Protein AF-A0A2V5MQ78-F1 (afdb_monomer_lite)

Sequence (149 aa):
MLIALLAILCSVILAAAVAIVRHAEVLAHRLGEPVGTLLLTLAITGLEVCMVAFVMSTGAEKPTLARDTMFAVVMLVLNGFLGLALVLGGLRHQEQHYNLQSANAFLVMILPLTVLGLVLPNYTRSTPGPTLSTFQMVFLSLMSVGIYA

pLDDT: mean 86.35, std 8.45, range [56.12, 96.06]

Secondary structure (DSSP, 8-state):
-HHHHHHHHHHHHHHHHHHHHHHHHHHHHHH-TTHHHHHHHHHHHHHHHHHHHHHHHH-SS-TTHHHHHHHHHHHIIIIIIHHHHHHHHHHHHSS----HHHHHHHHHHHHHHHIIIIIGGGT--SSSSS---HHHHHHHHHHHHHTT-

Radius of gyration: 18.81 Å; chains: 1; bounding box: 48×35×47 Å

Structure (mmCIF, N/CA/C/O backbone):
data_AF-A0A2V5MQ78-F1
#
_entry.id   AF-A0A2V5MQ78-F1
#
loop_
_atom_site.group_PDB
_atom_site.id
_atom_site.type_symbol
_atom_site.label_atom_id
_atom_site.label_alt_id
_atom_site.label_comp_id
_atom_site.label_asym_id
_atom_site.label_entity_id
_atom_site.label_seq_id
_atom_site.pdbx_PDB_ins_code
_atom_site.Cartn_x
_atom_site.Cartn_y
_atom_site.Cartn_z
_atom_site.occupancy
_atom_site.B_iso_or_equiv
_atom_site.auth_seq_id
_atom_site.auth_comp_id
_atom_site.auth_asym_id
_atom_site.auth_atom_id
_atom_site.pdbx_PDB_model_num
ATOM 1 N N . MET A 1 1 ? 23.660 -15.251 13.279 1.00 82.81 1 MET A N 1
ATOM 2 C CA . MET A 1 1 ? 24.042 -13.844 13.013 1.00 82.81 1 MET A CA 1
ATOM 3 C C . MET A 1 1 ? 23.102 -13.163 12.018 1.00 82.81 1 MET A C 1
ATOM 5 O O . MET A 1 1 ? 22.519 -12.155 12.383 1.00 82.81 1 MET A O 1
ATOM 9 N N . LEU A 1 2 ? 22.875 -13.726 10.822 1.00 91.00 2 LEU A N 1
ATOM 10 C CA . LEU A 1 2 ? 21.995 -13.133 9.797 1.00 91.00 2 LEU A CA 1
ATOM 11 C C . LEU A 1 2 ? 20.551 -12.879 10.275 1.00 91.00 2 LEU A C 1
ATOM 13 O O . LEU A 1 2 ? 20.026 -11.795 10.069 1.00 91.00 2 LEU A O 1
ATOM 17 N N . ILE A 1 3 ? 19.935 -13.847 10.963 1.00 94.12 3 ILE A N 1
ATOM 18 C CA . ILE A 1 3 ? 18.559 -13.717 11.482 1.00 94.12 3 ILE A CA 1
ATOM 19 C C . ILE A 1 3 ? 18.462 -12.590 12.520 1.00 94.12 3 ILE A C 1
ATOM 21 O O . ILE A 1 3 ? 17.515 -11.815 12.502 1.00 94.12 3 ILE A O 1
ATOM 25 N N . ALA A 1 4 ? 19.466 -12.464 13.393 1.00 93.25 4 ALA A N 1
ATOM 26 C CA . ALA A 1 4 ? 19.516 -11.395 14.387 1.00 93.25 4 ALA A CA 1
ATOM 27 C C . ALA A 1 4 ? 19.671 -10.019 13.721 1.00 93.25 4 ALA A C 1
ATOM 29 O O . ALA A 1 4 ? 18.958 -9.087 14.075 1.00 93.25 4 ALA A O 1
ATOM 30 N N . LEU A 1 5 ? 20.540 -9.906 12.711 1.00 94.00 5 LEU A N 1
ATOM 31 C CA . LEU A 1 5 ? 20.693 -8.678 11.928 1.00 94.00 5 LEU A CA 1
ATOM 32 C C . LEU A 1 5 ? 19.392 -8.303 11.203 1.00 94.00 5 LEU A C 1
ATOM 34 O O . LEU A 1 5 ? 18.979 -7.149 11.253 1.00 94.00 5 LEU A O 1
ATOM 38 N N . LEU A 1 6 ? 18.721 -9.274 10.577 1.00 93.31 6 LEU A N 1
ATOM 39 C CA . LEU A 1 6 ? 17.439 -9.058 9.905 1.00 93.31 6 LEU A CA 1
ATOM 40 C C . LEU A 1 6 ? 16.358 -8.595 10.889 1.00 93.31 6 LEU A C 1
ATOM 42 O O . LEU A 1 6 ? 15.624 -7.657 10.591 1.00 93.31 6 LEU A O 1
ATOM 46 N N . ALA A 1 7 ? 16.280 -9.220 12.065 1.00 94.31 7 ALA A N 1
ATOM 47 C CA . ALA A 1 7 ? 15.332 -8.837 13.105 1.00 94.31 7 ALA A CA 1
ATOM 48 C C . ALA A 1 7 ? 15.577 -7.403 13.602 1.00 94.31 7 ALA A C 1
ATOM 50 O O . ALA A 1 7 ? 14.619 -6.654 13.779 1.00 94.31 7 ALA A O 1
ATOM 51 N N . ILE A 1 8 ? 16.844 -7.003 13.767 1.00 96.06 8 ILE A N 1
ATOM 52 C CA . ILE A 1 8 ? 17.222 -5.633 14.146 1.00 96.06 8 ILE A CA 1
ATOM 53 C C . ILE A 1 8 ? 16.859 -4.639 13.038 1.00 96.06 8 ILE A C 1
ATOM 55 O O . ILE A 1 8 ? 16.271 -3.599 13.312 1.00 96.06 8 ILE A O 1
ATOM 59 N N . LEU A 1 9 ? 17.170 -4.947 11.779 1.00 92.31 9 LEU A N 1
ATOM 60 C CA . LEU A 1 9 ? 16.816 -4.070 10.660 1.00 92.31 9 LEU A CA 1
ATOM 61 C C . LEU A 1 9 ? 15.299 -3.896 10.549 1.00 92.31 9 LEU A C 1
ATOM 63 O O . LEU A 1 9 ? 14.814 -2.774 10.430 1.00 92.31 9 LEU A O 1
ATOM 67 N N . CYS A 1 10 ? 14.546 -4.992 10.649 1.00 91.50 10 CYS A N 1
ATOM 68 C CA . CYS A 1 10 ? 13.089 -4.962 10.612 1.00 91.50 10 CYS A CA 1
ATOM 69 C C . CYS A 1 10 ? 12.514 -4.134 11.769 1.00 91.50 10 CYS A C 1
ATOM 71 O O . CYS A 1 10 ? 11.654 -3.284 11.544 1.00 91.50 10 CYS A O 1
ATOM 73 N N . SER A 1 11 ? 13.019 -4.313 12.993 1.00 94.06 11 SER A N 1
ATOM 74 C CA . SER A 1 11 ? 12.535 -3.551 14.147 1.00 94.06 11 SER A CA 1
ATOM 75 C C . SER A 1 11 ? 12.832 -2.055 14.026 1.00 94.06 11 SER A C 1
ATOM 77 O O . SER A 1 11 ? 11.966 -1.246 14.352 1.00 94.06 11 SER A O 1
ATOM 79 N N . VAL A 1 12 ? 14.000 -1.676 13.496 1.00 94.62 12 VAL A N 1
ATOM 80 C CA . VAL A 1 12 ? 14.350 -0.272 13.228 1.00 94.62 12 VAL A CA 1
ATOM 81 C C . VAL A 1 12 ? 13.428 0.332 12.167 1.00 94.62 12 VAL A C 1
ATOM 83 O O . VAL A 1 12 ? 12.916 1.432 12.371 1.00 94.62 12 VAL A O 1
ATOM 86 N N . ILE A 1 13 ? 13.168 -0.386 11.069 1.00 89.50 13 ILE A N 1
ATOM 87 C CA . ILE A 1 13 ? 12.257 0.072 10.007 1.00 89.50 13 ILE A CA 1
ATOM 88 C C . ILE A 1 13 ? 10.839 0.254 10.559 1.00 89.50 13 ILE A C 1
ATOM 90 O O . ILE A 1 13 ? 10.222 1.294 10.329 1.00 89.50 13 ILE A O 1
ATOM 94 N N . LEU A 1 14 ? 10.337 -0.712 11.334 1.00 91.12 14 LEU A N 1
ATOM 95 C CA . LEU A 1 14 ? 9.017 -0.625 11.960 1.00 91.12 14 LEU A CA 1
ATOM 96 C C . LEU A 1 14 ? 8.934 0.544 12.947 1.00 91.12 14 LEU A C 1
ATOM 98 O O . LEU A 1 14 ? 7.970 1.306 12.911 1.00 91.12 14 LEU A O 1
ATOM 102 N N . ALA A 1 15 ? 9.949 0.733 13.792 1.00 94.44 15 ALA A N 1
ATOM 103 C CA . ALA A 1 15 ? 9.990 1.848 14.734 1.00 94.44 15 ALA A CA 1
ATOM 104 C C . ALA A 1 15 ? 10.000 3.207 14.015 1.00 94.44 15 ALA A C 1
ATOM 106 O O . ALA A 1 15 ? 9.285 4.125 14.424 1.00 94.44 15 ALA A O 1
ATOM 107 N N . ALA A 1 16 ? 10.760 3.329 12.923 1.00 91.38 16 ALA A N 1
ATOM 108 C CA . ALA A 1 16 ? 10.788 4.532 12.098 1.00 91.38 16 ALA A CA 1
ATOM 109 C C . ALA A 1 16 ? 9.429 4.800 11.432 1.00 91.38 16 ALA A C 1
ATOM 111 O O . ALA A 1 16 ? 8.931 5.924 11.496 1.00 91.38 16 ALA A O 1
ATOM 112 N N . ALA A 1 17 ? 8.792 3.774 10.859 1.00 88.94 17 ALA A N 1
ATOM 113 C CA . ALA A 1 17 ? 7.470 3.897 10.248 1.00 88.94 17 ALA A CA 1
ATOM 114 C C . ALA A 1 17 ? 6.412 4.362 11.265 1.00 88.94 17 ALA A C 1
ATOM 116 O O . ALA A 1 17 ? 5.677 5.314 11.002 1.00 88.94 17 ALA A O 1
ATOM 117 N N . VAL A 1 18 ? 6.389 3.765 12.463 1.00 91.81 18 VAL A N 1
ATOM 118 C CA . VAL A 1 18 ? 5.480 4.169 13.552 1.00 91.81 18 VAL A CA 1
ATOM 119 C C . VAL A 1 18 ? 5.739 5.612 13.992 1.00 91.81 18 VAL A C 1
ATOM 121 O O . VAL A 1 18 ? 4.793 6.369 14.215 1.00 91.81 18 VAL A O 1
ATOM 124 N N . ALA A 1 19 ? 7.006 6.026 14.092 1.00 92.81 19 ALA A N 1
ATOM 125 C CA . ALA A 1 19 ? 7.350 7.401 14.443 1.00 92.81 19 ALA A CA 1
ATOM 126 C C . ALA A 1 19 ? 6.836 8.403 13.396 1.00 92.81 19 ALA A C 1
ATOM 128 O O . ALA A 1 19 ? 6.233 9.411 13.769 1.00 92.81 19 ALA A O 1
ATOM 129 N N . ILE A 1 20 ? 7.016 8.109 12.103 1.00 90.00 20 ILE A N 1
ATOM 130 C CA . ILE A 1 20 ? 6.529 8.948 10.997 1.00 90.00 20 ILE A CA 1
ATOM 131 C C . ILE A 1 20 ? 5.005 9.086 11.055 1.00 90.00 20 ILE A C 1
ATOM 133 O O . ILE A 1 20 ? 4.498 10.209 11.015 1.00 90.00 20 ILE A O 1
ATOM 137 N N . VAL A 1 21 ? 4.280 7.976 11.221 1.00 90.44 21 VAL A N 1
ATOM 138 C CA . VAL A 1 21 ? 2.810 7.991 11.316 1.00 90.44 21 VAL A CA 1
ATOM 139 C C . VAL A 1 21 ? 2.344 8.825 12.507 1.00 90.44 21 VAL A C 1
ATOM 141 O O . VAL A 1 21 ? 1.459 9.661 12.349 1.00 90.44 21 VAL A O 1
ATOM 144 N N . ARG A 1 22 ? 2.988 8.697 13.673 1.00 92.19 22 ARG A N 1
ATOM 145 C CA . ARG A 1 22 ? 2.642 9.497 14.857 1.00 92.19 22 ARG A CA 1
ATOM 146 C C . ARG A 1 22 ? 2.835 10.998 14.623 1.00 92.19 22 ARG A C 1
ATOM 148 O O . ARG A 1 22 ? 2.027 11.805 15.073 1.00 92.19 22 ARG A O 1
ATOM 155 N N . HIS A 1 23 ? 3.902 11.394 13.929 1.00 91.69 23 HIS A N 1
ATOM 156 C CA . HIS A 1 23 ? 4.115 12.801 13.576 1.00 91.69 23 HIS A CA 1
ATOM 157 C C . HIS A 1 23 ? 3.076 13.305 12.569 1.00 91.69 23 HIS A C 1
ATOM 159 O O . HIS A 1 23 ? 2.565 14.416 12.734 1.00 91.69 23 HIS A O 1
ATOM 165 N N . ALA A 1 24 ? 2.734 12.486 11.572 1.00 91.31 24 ALA A N 1
ATOM 166 C CA . ALA A 1 24 ? 1.690 12.801 10.603 1.00 91.31 24 ALA A CA 1
ATOM 167 C C . ALA A 1 24 ? 0.319 12.952 11.278 1.00 91.31 24 ALA A C 1
ATOM 169 O O . ALA A 1 24 ? -0.401 13.897 10.976 1.00 91.31 24 ALA A O 1
ATOM 170 N N . GLU A 1 25 ? -0.011 12.088 12.238 1.00 92.69 25 GLU A N 1
ATOM 171 C CA . GLU A 1 25 ? -1.265 12.132 12.996 1.00 92.69 25 GLU A CA 1
ATOM 172 C C . GLU A 1 25 ? -1.383 13.401 13.849 1.00 92.69 25 GLU A C 1
ATOM 174 O O . GLU A 1 25 ? -2.409 14.079 13.819 1.00 92.69 25 GLU A O 1
ATOM 179 N N . VAL A 1 26 ? -0.313 13.792 14.551 1.00 94.44 26 VAL A N 1
ATOM 180 C CA . VAL A 1 26 ? -0.300 15.049 15.321 1.00 94.44 26 VAL A CA 1
ATOM 181 C C . VAL A 1 26 ? -0.518 16.255 14.407 1.00 94.44 26 VAL A C 1
ATOM 183 O O . VAL A 1 26 ? -1.240 17.185 14.774 1.00 94.44 26 VAL A O 1
ATOM 186 N N . LEU A 1 27 ? 0.091 16.256 13.220 1.00 92.56 27 LEU A N 1
ATOM 187 C CA . LEU A 1 27 ? -0.093 17.335 12.254 1.00 92.56 27 LEU A CA 1
ATOM 188 C C . LEU A 1 27 ? -1.506 17.320 11.651 1.00 92.56 27 LEU A C 1
ATOM 190 O O . LEU A 1 27 ? -2.134 18.373 11.552 1.00 92.56 27 LEU A O 1
ATOM 194 N N . ALA A 1 28 ? -2.036 16.139 11.334 1.00 93.06 28 ALA A N 1
ATOM 195 C CA . ALA A 1 28 ? -3.397 15.953 10.843 1.00 93.06 28 ALA A CA 1
ATOM 196 C C . ALA A 1 28 ? -4.436 16.460 11.851 1.00 93.06 28 ALA A C 1
ATOM 198 O O . ALA A 1 28 ? -5.359 17.182 11.475 1.00 93.06 28 ALA A O 1
ATOM 199 N N . HIS A 1 29 ? -4.242 16.168 13.139 1.00 93.12 29 HIS A N 1
ATOM 200 C CA . HIS A 1 29 ? -5.132 16.635 14.198 1.00 93.12 29 HIS A CA 1
ATOM 201 C C . HIS A 1 29 ? -5.130 18.165 14.330 1.00 93.12 29 HIS A C 1
ATOM 203 O O . HIS A 1 29 ? -6.172 18.767 14.572 1.00 93.12 29 HIS A O 1
ATOM 209 N N . ARG A 1 30 ? -3.977 18.815 14.118 1.00 93.31 30 ARG A N 1
ATOM 210 C CA . ARG A 1 30 ? -3.881 20.286 14.135 1.00 93.31 30 ARG A CA 1
ATOM 211 C C . ARG A 1 30 ? -4.527 20.956 12.924 1.00 93.31 30 ARG A C 1
ATOM 213 O O . ARG A 1 30 ? -4.938 22.105 13.039 1.00 93.31 30 ARG A O 1
ATOM 220 N N . LEU A 1 31 ? -4.585 20.272 11.783 1.00 92.88 31 LEU A N 1
ATOM 221 C CA . LEU A 1 31 ? -5.189 20.793 10.553 1.00 92.88 31 LEU A CA 1
ATOM 222 C C . LEU A 1 31 ? -6.712 20.612 10.515 1.00 92.88 31 LEU A C 1
ATOM 224 O O . LEU A 1 31 ? -7.384 21.356 9.806 1.00 92.88 31 LEU A O 1
ATOM 228 N N . GLY A 1 32 ? -7.250 19.661 11.284 1.00 90.69 32 GLY A N 1
ATOM 229 C CA . GLY A 1 32 ? -8.680 19.356 11.307 1.00 90.69 32 GLY A CA 1
ATOM 230 C C . GLY A 1 32 ? -9.177 18.695 10.016 1.00 90.69 32 GLY A C 1
ATOM 231 O O . GLY A 1 32 ? -8.439 18.512 9.045 1.00 90.69 32 GLY A O 1
ATOM 232 N N . GLU A 1 33 ? -10.444 18.292 10.001 1.00 92.00 33 GLU A N 1
ATOM 233 C CA . GLU A 1 33 ? -11.053 17.658 8.828 1.00 92.00 33 GLU A CA 1
ATOM 234 C C . GLU A 1 33 ? -11.502 18.697 7.786 1.00 92.00 33 GLU A C 1
ATOM 236 O O . GLU A 1 33 ? -11.977 19.771 8.164 1.00 92.00 33 GLU A O 1
ATOM 241 N N . PRO A 1 34 ? -11.377 18.404 6.473 1.00 89.88 34 PRO A N 1
ATOM 242 C CA . PRO A 1 34 ? -10.930 17.143 5.851 1.00 89.88 34 PRO A CA 1
ATOM 243 C C . PRO A 1 34 ? -9.415 17.066 5.569 1.00 89.88 34 PRO A C 1
ATOM 245 O O . PRO A 1 34 ? -8.904 16.019 5.167 1.00 89.88 34 PRO A O 1
ATOM 248 N N . VAL A 1 35 ? -8.688 18.172 5.755 1.00 91.25 35 VAL A N 1
ATOM 249 C CA . VAL A 1 35 ? -7.277 18.311 5.352 1.00 91.25 35 VAL A CA 1
ATOM 250 C C . VAL A 1 35 ? -6.371 17.345 6.118 1.00 91.25 35 VAL A C 1
ATOM 252 O O . VAL A 1 35 ? -5.452 16.775 5.534 1.00 91.25 35 VAL A O 1
ATOM 255 N N . GLY A 1 36 ? -6.652 17.103 7.399 1.00 90.38 36 GLY A N 1
ATOM 256 C CA . GLY A 1 36 ? -5.907 16.156 8.222 1.00 90.38 36 GLY A CA 1
ATOM 257 C C . GLY A 1 36 ? -5.952 14.726 7.680 1.00 90.38 36 GLY A C 1
ATOM 258 O O . GLY A 1 36 ? -4.916 14.067 7.601 1.00 90.38 36 GLY A O 1
ATOM 259 N N . THR A 1 37 ? -7.116 14.264 7.222 1.00 92.06 37 THR A N 1
ATOM 260 C CA . THR A 1 37 ? -7.275 12.925 6.631 1.00 92.06 37 THR A CA 1
ATOM 261 C C . THR A 1 37 ? -6.507 12.796 5.313 1.00 92.06 37 THR A C 1
ATOM 263 O O . THR A 1 37 ? -5.834 11.791 5.074 1.00 92.06 37 THR A O 1
ATOM 266 N N . LEU A 1 38 ? -6.537 13.833 4.470 1.00 91.19 38 LEU A N 1
ATOM 267 C CA . LEU A 1 38 ? -5.747 13.874 3.233 1.00 91.19 38 LEU A CA 1
ATOM 268 C C . LEU A 1 38 ? -4.241 13.884 3.519 1.00 91.19 38 LEU A C 1
ATOM 270 O O . LEU A 1 38 ? -3.480 13.179 2.865 1.00 91.19 38 LEU A O 1
ATOM 274 N N . LEU A 1 39 ? -3.802 14.630 4.533 1.00 92.38 39 LEU A N 1
ATOM 275 C CA . LEU A 1 39 ? -2.403 14.632 4.943 1.00 92.38 39 LEU A CA 1
ATOM 276 C C . LEU A 1 39 ? -1.962 13.247 5.434 1.00 92.38 39 LEU A C 1
ATOM 278 O O . LEU A 1 39 ? -0.897 12.775 5.042 1.00 92.38 39 LEU A O 1
ATOM 282 N N . LEU A 1 40 ? -2.765 12.593 6.279 1.00 91.62 40 LEU A N 1
ATOM 283 C CA . LEU A 1 40 ? -2.431 11.279 6.829 1.00 91.62 40 LEU A CA 1
ATOM 284 C C . LEU A 1 40 ? -2.325 10.221 5.724 1.00 91.62 40 LEU A C 1
ATOM 286 O O . LEU A 1 40 ? -1.369 9.444 5.702 1.00 91.62 40 LEU A O 1
ATOM 290 N N . THR A 1 41 ? -3.275 10.223 4.787 1.00 91.25 41 THR A N 1
ATOM 291 C CA . THR A 1 41 ? -3.249 9.319 3.628 1.00 91.25 41 THR A CA 1
ATOM 292 C C . THR A 1 41 ? -2.020 9.572 2.758 1.00 91.25 41 THR A C 1
ATOM 294 O O . THR A 1 41 ? -1.274 8.629 2.503 1.00 91.25 41 THR A O 1
ATOM 297 N N . LEU A 1 42 ? -1.731 10.833 2.409 1.00 90.50 42 LEU A N 1
ATOM 298 C CA . LEU A 1 42 ? -0.540 11.205 1.638 1.00 90.50 42 LEU A CA 1
ATOM 299 C C . LEU A 1 42 ? 0.772 10.844 2.343 1.00 90.50 42 LEU A C 1
ATOM 301 O O . LEU A 1 42 ? 1.723 10.427 1.682 1.00 90.50 42 LEU A O 1
ATOM 305 N N . ALA A 1 43 ? 0.843 10.984 3.667 1.00 91.38 43 ALA A N 1
ATOM 306 C CA . ALA A 1 43 ? 2.034 10.642 4.439 1.00 91.38 43 ALA A CA 1
ATOM 307 C C . ALA A 1 43 ? 2.333 9.137 4.383 1.00 91.38 43 ALA A C 1
ATOM 309 O O . ALA A 1 43 ? 3.477 8.746 4.141 1.00 91.38 43 ALA A O 1
ATOM 310 N N . ILE A 1 44 ? 1.309 8.295 4.562 1.00 89.38 44 ILE A N 1
ATOM 311 C CA . ILE A 1 44 ? 1.458 6.834 4.514 1.00 89.38 44 ILE A CA 1
ATOM 312 C C . ILE A 1 44 ? 1.802 6.378 3.090 1.00 89.38 44 ILE A C 1
ATOM 314 O O . ILE A 1 44 ? 2.772 5.642 2.909 1.00 89.38 44 ILE A O 1
ATOM 318 N N . THR A 1 45 ? 1.085 6.862 2.071 1.00 90.44 45 THR A N 1
ATOM 319 C CA . THR A 1 45 ? 1.382 6.506 0.671 1.00 90.44 45 THR A CA 1
ATOM 320 C C . THR A 1 45 ? 2.739 7.044 0.220 1.00 90.44 45 THR A C 1
ATOM 322 O O . THR A 1 45 ? 3.452 6.390 -0.534 1.00 90.44 45 THR A O 1
ATOM 325 N N . GLY A 1 46 ? 3.136 8.227 0.697 1.00 90.44 46 GLY A N 1
ATOM 326 C CA . GLY A 1 46 ? 4.442 8.814 0.411 1.00 90.44 46 GLY A CA 1
ATOM 327 C C . GLY A 1 46 ? 5.585 7.998 1.012 1.00 90.44 46 GLY A C 1
ATOM 328 O O . GLY A 1 46 ? 6.580 7.758 0.331 1.00 90.44 46 GLY A O 1
ATOM 329 N N . LEU A 1 47 ? 5.430 7.515 2.252 1.00 89.75 47 LEU A N 1
ATOM 330 C CA . LEU A 1 47 ? 6.383 6.591 2.876 1.00 89.75 47 LEU A CA 1
ATOM 331 C C . LEU A 1 47 ? 6.561 5.329 2.027 1.00 89.75 47 LEU A C 1
ATOM 333 O O . LEU A 1 47 ? 7.692 4.911 1.776 1.00 89.75 47 LEU A O 1
ATOM 337 N N . GLU A 1 48 ? 5.459 4.751 1.560 1.00 88.31 48 GLU A N 1
ATOM 338 C CA . GLU A 1 48 ? 5.469 3.548 0.733 1.00 88.31 48 GLU A CA 1
ATOM 339 C C . GLU A 1 48 ? 6.180 3.777 -0.609 1.00 88.31 48 GLU A C 1
ATOM 341 O O . GLU A 1 48 ? 7.119 3.050 -0.943 1.00 88.31 48 GLU A O 1
ATOM 346 N N . VAL A 1 49 ? 5.809 4.833 -1.341 1.00 89.56 49 VAL A N 1
ATOM 347 C CA . VAL A 1 49 ? 6.420 5.180 -2.635 1.00 89.56 49 VAL A CA 1
ATOM 348 C C . VAL A 1 49 ? 7.914 5.464 -2.483 1.00 89.56 49 VAL A C 1
ATOM 350 O O . VAL A 1 49 ? 8.712 4.961 -3.274 1.00 89.56 49 VAL A O 1
ATOM 353 N N . CYS A 1 50 ? 8.319 6.211 -1.452 1.00 89.06 50 CYS A N 1
ATOM 354 C CA . CYS A 1 50 ? 9.728 6.479 -1.166 1.00 89.06 50 CYS A CA 1
ATOM 355 C C . CYS A 1 50 ? 10.503 5.198 -0.837 1.00 89.06 50 CYS A C 1
ATOM 357 O O . CYS A 1 50 ? 11.623 5.030 -1.319 1.00 89.06 50 CYS A O 1
ATOM 359 N N . MET A 1 51 ? 9.924 4.283 -0.051 1.00 85.19 51 MET A N 1
ATOM 360 C CA 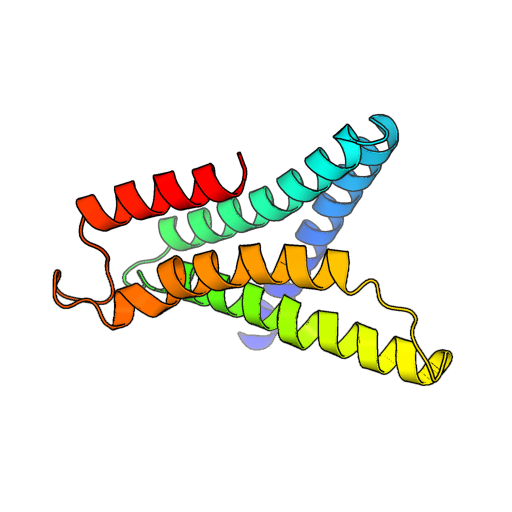. MET A 1 51 ? 10.563 3.006 0.282 1.00 85.19 51 MET A CA 1
ATOM 361 C C . MET A 1 51 ? 10.747 2.137 -0.966 1.00 85.19 51 MET A C 1
ATOM 363 O O . MET A 1 51 ? 11.840 1.615 -1.194 1.00 85.19 51 MET A O 1
ATOM 367 N N . VAL A 1 52 ? 9.710 2.014 -1.798 1.00 86.06 52 VAL A N 1
ATOM 368 C CA . VAL A 1 52 ? 9.778 1.266 -3.060 1.00 86.06 52 VAL A CA 1
ATOM 369 C C . VAL A 1 52 ? 10.809 1.894 -3.999 1.00 86.06 52 VAL A C 1
ATOM 371 O O . VAL A 1 52 ? 11.668 1.181 -4.518 1.00 86.06 52 VAL A O 1
ATOM 374 N N . ALA A 1 53 ? 10.794 3.219 -4.167 1.00 86.25 53 ALA A N 1
ATOM 375 C CA . ALA A 1 53 ? 11.757 3.937 -5.000 1.00 86.25 53 ALA A CA 1
ATOM 376 C C . ALA A 1 53 ? 13.199 3.758 -4.505 1.00 86.25 53 ALA A C 1
ATOM 378 O O . ALA A 1 53 ? 14.095 3.499 -5.307 1.00 86.25 53 ALA A O 1
ATOM 379 N N . PHE A 1 54 ? 13.425 3.831 -3.191 1.00 85.38 54 PHE A N 1
ATOM 380 C CA . PHE A 1 54 ? 14.736 3.593 -2.591 1.00 85.38 54 PHE A CA 1
ATOM 381 C C . PHE A 1 54 ? 15.236 2.169 -2.870 1.00 85.38 54 PHE A C 1
ATOM 383 O O . PHE A 1 54 ? 16.372 1.983 -3.317 1.00 85.38 54 PHE A O 1
ATOM 390 N N . VAL A 1 55 ? 14.381 1.161 -2.671 1.00 82.69 55 VAL A N 1
ATOM 391 C CA . VAL A 1 55 ? 14.720 -0.245 -2.945 1.00 82.69 55 VAL A CA 1
ATOM 392 C C . VAL A 1 55 ? 15.014 -0.463 -4.431 1.00 82.69 55 VAL A C 1
ATOM 394 O O . VAL A 1 55 ? 16.002 -1.118 -4.762 1.00 82.69 55 VAL A O 1
ATOM 397 N N . MET A 1 56 ? 14.217 0.124 -5.327 1.00 82.06 56 MET A N 1
ATOM 398 C CA . MET A 1 56 ? 14.456 0.046 -6.771 1.00 82.06 56 MET A CA 1
ATOM 399 C C . MET A 1 56 ? 15.729 0.781 -7.203 1.00 82.06 56 MET A C 1
ATOM 401 O O . MET A 1 56 ? 16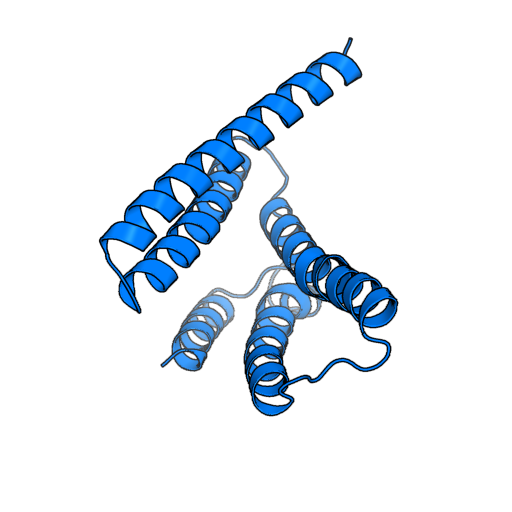.408 0.317 -8.112 1.00 82.06 56 MET A O 1
ATOM 405 N N . SER A 1 57 ? 16.082 1.887 -6.544 1.00 81.62 57 SER A N 1
ATOM 406 C CA . SER A 1 57 ? 17.323 2.622 -6.813 1.00 81.62 57 SER A CA 1
ATOM 407 C C . SER A 1 57 ? 18.572 1.895 -6.309 1.00 81.62 57 SER A C 1
ATOM 409 O O . SER A 1 57 ? 19.658 2.128 -6.833 1.00 81.62 57 SER A O 1
ATOM 411 N N . THR A 1 58 ? 18.440 1.057 -5.278 1.00 74.94 58 THR A N 1
ATOM 412 C CA . THR A 1 58 ? 19.573 0.360 -4.642 1.00 74.94 58 THR A CA 1
ATOM 413 C C . THR A 1 58 ? 19.795 -1.047 -5.222 1.00 74.94 58 THR A C 1
ATOM 415 O O . THR A 1 58 ? 20.857 -1.636 -5.031 1.00 74.94 58 THR A O 1
ATOM 418 N N . GLY A 1 59 ? 18.806 -1.615 -5.921 1.00 60.97 59 GLY A N 1
ATOM 419 C CA . GLY A 1 59 ? 18.826 -3.004 -6.383 1.00 60.97 59 GLY A CA 1
ATOM 420 C C . GLY A 1 59 ? 19.269 -3.196 -7.836 1.00 60.97 59 GLY A C 1
ATOM 421 O O . GLY A 1 59 ? 18.681 -2.638 -8.756 1.00 60.97 59 GLY A O 1
ATOM 422 N N . ALA A 1 60 ? 20.235 -4.093 -8.051 1.00 60.12 60 ALA A N 1
ATOM 423 C CA . ALA A 1 60 ? 20.466 -4.727 -9.347 1.00 60.12 60 ALA A CA 1
ATOM 424 C C . ALA A 1 60 ? 19.438 -5.862 -9.594 1.00 60.12 60 ALA A C 1
ATOM 426 O O . ALA A 1 60 ? 19.145 -6.654 -8.699 1.00 60.12 60 ALA A O 1
ATOM 427 N N . GLU A 1 61 ? 18.906 -5.934 -10.821 1.00 56.12 61 GLU A N 1
ATOM 428 C CA . GLU A 1 61 ? 18.200 -7.083 -11.435 1.00 56.12 61 GLU A CA 1
ATOM 429 C C . GLU A 1 61 ? 16.855 -7.585 -10.854 1.00 56.12 61 GLU A C 1
ATOM 431 O O . GLU A 1 61 ? 16.490 -8.742 -11.064 1.00 56.12 61 GLU A O 1
ATOM 436 N N . LYS A 1 62 ? 16.038 -6.759 -10.183 1.00 63.78 62 LYS A N 1
ATOM 437 C CA . LYS A 1 62 ? 14.665 -7.178 -9.799 1.00 63.78 62 LYS A CA 1
ATOM 438 C C . LYS A 1 62 ? 13.589 -6.143 -10.144 1.00 63.78 62 LYS A C 1
ATOM 440 O O . LYS A 1 62 ? 13.006 -5.541 -9.244 1.00 63.78 62 LYS A O 1
ATOM 445 N N . PRO A 1 63 ? 13.259 -5.956 -11.435 1.00 67.75 63 PRO A N 1
ATOM 446 C CA . PRO A 1 63 ? 12.249 -4.985 -11.869 1.00 67.75 63 PRO A CA 1
ATOM 447 C C . PRO A 1 63 ? 10.824 -5.298 -11.373 1.00 67.75 63 PRO A C 1
ATOM 449 O O . PRO A 1 63 ? 9.954 -4.437 -11.448 1.00 67.75 63 PRO A O 1
ATOM 452 N N . THR A 1 64 ? 10.563 -6.501 -10.844 1.00 77.50 64 THR A N 1
ATOM 453 C CA . THR A 1 64 ? 9.240 -6.891 -10.326 1.00 77.50 64 THR A CA 1
ATOM 454 C C . THR A 1 64 ? 8.989 -6.465 -8.884 1.00 77.50 64 THR A C 1
ATOM 456 O O . THR A 1 64 ? 7.846 -6.525 -8.443 1.00 77.50 64 THR A O 1
ATOM 459 N N . LEU A 1 65 ? 10.011 -6.001 -8.155 1.00 81.31 65 LEU A N 1
ATOM 460 C CA . LEU A 1 65 ? 9.915 -5.741 -6.714 1.00 81.31 65 LEU A CA 1
ATOM 461 C C . LEU A 1 65 ? 8.795 -4.748 -6.369 1.00 81.31 65 LEU A C 1
ATOM 463 O O . LEU A 1 65 ? 8.012 -5.015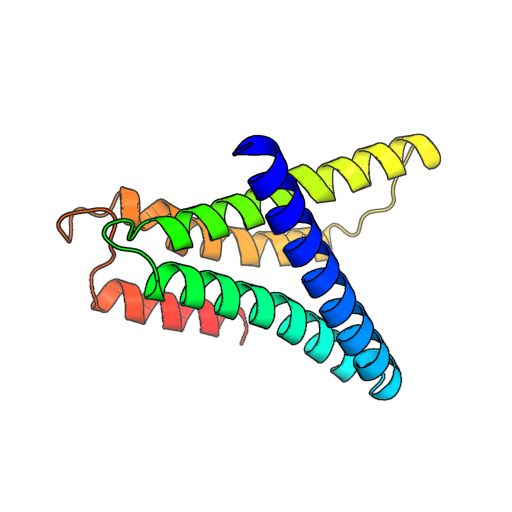 -5.467 1.00 81.31 65 LEU A O 1
ATOM 467 N N . ALA A 1 66 ? 8.657 -3.664 -7.138 1.00 80.62 66 ALA A N 1
ATOM 468 C CA . ALA A 1 66 ? 7.573 -2.696 -6.952 1.00 80.62 66 ALA A CA 1
ATOM 469 C C . ALA A 1 66 ? 6.180 -3.281 -7.221 1.00 80.62 66 ALA A C 1
ATOM 471 O O . ALA A 1 66 ? 5.205 -2.926 -6.567 1.00 80.62 66 ALA A O 1
ATOM 472 N N . ARG A 1 67 ? 6.062 -4.199 -8.181 1.00 83.69 67 ARG A N 1
ATOM 473 C CA . ARG A 1 67 ? 4.791 -4.879 -8.448 1.00 83.69 67 ARG A CA 1
ATOM 474 C C . ARG A 1 67 ? 4.440 -5.821 -7.298 1.00 83.69 67 ARG A C 1
ATOM 476 O O . ARG A 1 67 ? 3.292 -5.867 -6.867 1.00 83.69 67 ARG A O 1
ATOM 483 N N . ASP A 1 68 ? 5.431 -6.551 -6.800 1.00 86.88 68 ASP A N 1
ATOM 484 C CA . ASP A 1 68 ? 5.252 -7.526 -5.729 1.00 86.88 68 ASP A CA 1
ATOM 485 C C . ASP A 1 68 ? 4.888 -6.826 -4.403 1.00 86.88 68 ASP A C 1
ATOM 487 O O . ASP A 1 68 ? 4.027 -7.320 -3.672 1.00 86.88 68 ASP A O 1
ATOM 491 N N . THR A 1 69 ? 5.439 -5.634 -4.128 1.00 88.44 69 THR A N 1
ATOM 492 C CA . THR A 1 69 ? 5.035 -4.811 -2.972 1.00 88.44 69 THR A CA 1
ATOM 493 C C . THR A 1 69 ? 3.587 -4.336 -3.086 1.00 88.44 69 THR A C 1
ATOM 495 O O . THR A 1 69 ? 2.837 -4.468 -2.123 1.00 88.44 69 THR A O 1
ATOM 498 N N . MET A 1 70 ? 3.150 -3.876 -4.264 1.00 89.25 70 MET A N 1
ATOM 499 C CA . MET A 1 70 ? 1.756 -3.450 -4.469 1.00 89.25 70 MET A CA 1
ATOM 500 C C . MET A 1 70 ? 0.767 -4.618 -4.350 1.00 89.25 70 MET A C 1
ATOM 502 O O . MET A 1 70 ? -0.291 -4.471 -3.737 1.00 89.25 70 MET A O 1
ATOM 506 N N . PHE A 1 71 ? 1.113 -5.803 -4.868 1.00 89.44 71 PHE A N 1
ATOM 507 C CA . PHE A 1 71 ? 0.311 -7.011 -4.645 1.00 89.44 71 PHE A CA 1
ATOM 508 C C . PHE A 1 71 ? 0.215 -7.364 -3.158 1.00 89.44 71 PHE A C 1
ATOM 510 O O . PHE A 1 71 ? -0.871 -7.703 -2.683 1.00 89.44 71 PHE A O 1
ATOM 517 N N . ALA A 1 72 ? 1.324 -7.266 -2.420 1.00 91.19 72 ALA A N 1
ATOM 518 C CA . ALA A 1 72 ? 1.334 -7.515 -0.984 1.00 91.19 72 ALA A CA 1
ATOM 519 C C . ALA A 1 72 ? 0.423 -6.533 -0.232 1.00 91.19 72 ALA A C 1
ATOM 521 O O . ALA A 1 72 ? -0.333 -6.966 0.633 1.00 91.19 72 ALA A O 1
ATOM 522 N N . VAL A 1 73 ? 0.428 -5.248 -0.596 1.00 90.50 73 VAL A N 1
ATOM 523 C CA . VAL A 1 73 ? -0.432 -4.222 0.019 1.00 90.50 73 VAL A CA 1
ATOM 524 C C . VAL A 1 73 ? -1.908 -4.514 -0.222 1.00 90.50 73 VAL A C 1
ATOM 526 O O . VAL A 1 73 ? -2.690 -4.529 0.728 1.00 90.50 73 VAL A O 1
ATOM 529 N N . VAL A 1 74 ? -2.295 -4.839 -1.458 1.00 91.56 74 VAL A N 1
ATOM 530 C CA . VAL A 1 74 ? -3.685 -5.204 -1.773 1.00 91.56 74 VAL A CA 1
ATOM 531 C C . VAL A 1 74 ? -4.117 -6.451 -0.999 1.00 91.56 74 VAL A C 1
ATOM 533 O O . VAL A 1 74 ? -5.196 -6.465 -0.406 1.00 91.56 74 VAL A O 1
ATOM 536 N N . MET A 1 75 ? -3.268 -7.482 -0.947 1.00 92.94 75 MET A N 1
ATOM 537 C CA . MET A 1 75 ? -3.546 -8.698 -0.179 1.00 92.94 75 MET A CA 1
ATOM 538 C C . MET A 1 75 ? -3.691 -8.407 1.317 1.00 92.94 75 MET A C 1
ATOM 540 O O . MET A 1 75 ? -4.611 -8.922 1.956 1.00 92.94 75 MET A O 1
ATOM 544 N N . LEU A 1 76 ? -2.816 -7.566 1.867 1.00 92.81 76 LEU A N 1
ATOM 545 C CA . LEU A 1 76 ? -2.812 -7.195 3.276 1.00 92.81 76 LEU A CA 1
ATOM 546 C C . LEU A 1 76 ? -4.065 -6.398 3.642 1.00 92.81 76 LEU A C 1
ATOM 548 O O . LEU A 1 76 ? -4.687 -6.700 4.655 1.00 92.81 76 LEU A O 1
ATOM 552 N N . VAL A 1 77 ? -4.493 -5.446 2.814 1.00 91.25 77 VAL A N 1
ATOM 553 C CA . VAL A 1 77 ? -5.699 -4.648 3.083 1.00 91.25 77 VAL A CA 1
ATOM 554 C C . VAL A 1 77 ? -6.970 -5.486 2.913 1.00 91.25 77 VAL A C 1
ATOM 556 O O . VAL A 1 77 ? -7.786 -5.543 3.835 1.00 91.25 77 VAL A O 1
ATOM 559 N N . LEU A 1 78 ? -7.133 -6.164 1.769 1.00 91.75 78 LEU A N 1
ATOM 560 C CA . LEU A 1 78 ? -8.375 -6.872 1.432 1.00 91.75 78 LEU A CA 1
ATOM 561 C C . LEU A 1 78 ? -8.565 -8.191 2.187 1.00 91.75 78 LEU A C 1
ATOM 563 O O . LEU A 1 78 ? -9.701 -8.575 2.438 1.00 91.75 78 LEU A O 1
ATOM 567 N N . ASN A 1 79 ? -7.489 -8.894 2.544 1.00 92.69 79 ASN A N 1
ATOM 568 C CA . ASN A 1 79 ? -7.590 -10.174 3.256 1.00 92.69 79 ASN A CA 1
ATOM 569 C C . ASN A 1 79 ? -7.132 -10.043 4.707 1.00 92.69 79 ASN A C 1
ATOM 571 O O . ASN A 1 79 ? -7.805 -10.533 5.608 1.00 92.69 79 ASN A O 1
ATOM 575 N N . GLY A 1 80 ? -6.004 -9.369 4.941 1.00 93.31 80 GLY A N 1
ATOM 576 C CA . GLY A 1 80 ? -5.428 -9.216 6.275 1.00 93.31 80 GLY A CA 1
ATOM 577 C C . GLY A 1 80 ? -6.282 -8.328 7.175 1.00 93.31 80 GLY A C 1
ATOM 578 O O . GLY A 1 80 ? -6.937 -8.822 8.089 1.00 93.31 80 GLY A O 1
ATOM 579 N N . PHE A 1 81 ? -6.284 -7.018 6.925 1.00 92.75 81 PHE A N 1
ATOM 580 C CA . PHE A 1 81 ? -6.977 -6.040 7.764 1.00 92.75 81 PHE A CA 1
ATOM 581 C C . PHE A 1 81 ? -8.493 -6.178 7.705 1.00 92.75 81 PHE A C 1
ATOM 583 O O . PHE A 1 81 ? -9.127 -6.182 8.760 1.00 92.75 81 PHE A O 1
ATOM 590 N N . LEU A 1 82 ? -9.076 -6.349 6.514 1.00 92.25 82 LEU A N 1
ATOM 591 C CA . LEU A 1 82 ? -10.516 -6.585 6.395 1.00 92.25 82 LEU A CA 1
ATOM 592 C C . LEU A 1 82 ? -10.934 -7.873 7.123 1.00 92.25 82 LEU A C 1
ATOM 594 O O . LEU A 1 82 ? -11.884 -7.851 7.902 1.00 92.25 82 LEU A O 1
ATOM 598 N N . GLY A 1 83 ? -10.198 -8.973 6.935 1.00 92.25 83 GLY A N 1
ATOM 599 C CA . GLY A 1 83 ? -10.475 -10.239 7.616 1.00 92.25 83 GLY A CA 1
ATOM 600 C C . GLY A 1 83 ? -10.352 -10.127 9.136 1.00 92.25 83 GLY A C 1
ATOM 601 O O . GLY A 1 83 ? -11.248 -10.558 9.860 1.00 92.25 83 GLY A O 1
ATOM 602 N N . LEU A 1 84 ? -9.292 -9.479 9.633 1.00 94.44 84 LEU A N 1
ATOM 603 C CA . LEU A 1 84 ? -9.116 -9.196 11.062 1.00 94.44 84 LEU A CA 1
ATOM 604 C C . LEU A 1 84 ? -10.262 -8.356 11.629 1.00 94.44 84 LEU A C 1
ATOM 606 O O . LEU A 1 84 ? -10.765 -8.670 12.706 1.00 94.44 84 LEU A O 1
ATOM 610 N N . ALA A 1 85 ? -10.695 -7.319 10.913 1.00 90.75 85 ALA A N 1
ATOM 611 C CA . ALA A 1 85 ? -11.796 -6.463 11.342 1.00 90.75 85 ALA A CA 1
ATOM 612 C C . ALA A 1 85 ? -13.124 -7.232 11.439 1.00 90.75 85 ALA A C 1
ATOM 614 O O . ALA A 1 85 ? -13.886 -7.018 12.386 1.00 90.75 85 ALA A O 1
ATOM 615 N N . LEU A 1 86 ? -13.381 -8.151 10.502 1.00 90.94 86 LEU A N 1
ATOM 616 C CA . LEU A 1 86 ? -14.565 -9.012 10.523 1.00 90.94 86 LEU A CA 1
ATOM 617 C C . LEU A 1 86 ? -14.509 -10.038 11.660 1.00 90.94 86 LEU A C 1
ATOM 619 O O . LEU A 1 86 ? -15.478 -10.192 12.397 1.00 90.94 86 LEU A O 1
ATOM 623 N N . VAL A 1 87 ? -13.367 -10.702 11.862 1.00 92.75 87 VAL A N 1
ATOM 624 C CA . VAL A 1 87 ? -13.206 -11.688 12.943 1.00 92.75 87 VAL A CA 1
ATOM 625 C C . VAL A 1 87 ? -13.324 -11.017 14.309 1.00 92.75 87 VAL A C 1
ATOM 627 O O . VAL A 1 87 ? -14.136 -11.432 15.133 1.00 92.75 87 VAL A O 1
ATOM 630 N N . LEU A 1 88 ? -12.552 -9.958 14.561 1.00 93.38 88 LEU A N 1
ATOM 631 C CA . LEU A 1 88 ? -12.561 -9.268 15.854 1.00 93.38 88 LEU A CA 1
ATOM 632 C C . LEU A 1 88 ? -13.909 -8.595 16.130 1.00 93.38 88 LEU A C 1
ATOM 634 O O . LEU A 1 88 ? -14.404 -8.628 17.259 1.00 93.38 88 LEU A O 1
ATOM 638 N N . GLY A 1 89 ? -14.514 -7.990 15.109 1.00 89.56 89 GLY A N 1
ATOM 639 C CA . GLY A 1 89 ? -15.801 -7.330 15.250 1.00 89.56 89 GLY A CA 1
ATOM 640 C C . GLY A 1 89 ? -16.963 -8.310 15.407 1.00 89.56 89 GLY A C 1
ATOM 641 O O . GLY A 1 89 ? -17.808 -8.074 16.270 1.00 89.56 89 GLY A O 1
ATOM 642 N N . GLY A 1 90 ? -16.967 -9.422 14.668 1.00 91.06 90 GLY A N 1
ATOM 643 C CA . GLY A 1 90 ? -17.951 -10.500 14.791 1.00 91.06 90 GLY A CA 1
ATOM 644 C C . GLY A 1 90 ? -17.867 -11.235 16.130 1.00 91.06 90 GLY A C 1
ATOM 645 O O . GLY A 1 90 ? -18.896 -11.475 16.757 1.00 91.06 90 GLY A O 1
ATOM 646 N N . LEU A 1 91 ? -16.657 -11.492 16.647 1.00 91.75 91 LEU A N 1
ATOM 647 C CA . LEU A 1 91 ? -16.477 -12.077 17.984 1.00 91.75 91 LEU A CA 1
ATOM 648 C C . LEU A 1 91 ? -17.098 -11.211 19.090 1.00 91.75 91 LEU A C 1
ATOM 650 O O . LEU A 1 91 ? -17.644 -11.744 20.054 1.00 91.75 91 LEU A O 1
ATOM 654 N N . ARG A 1 92 ? -17.017 -9.880 18.961 1.00 89.69 92 ARG A N 1
ATOM 655 C CA . ARG A 1 92 ? -17.498 -8.944 19.986 1.00 89.69 92 ARG A CA 1
ATOM 656 C C . ARG A 1 92 ? -18.965 -8.541 19.825 1.00 89.69 92 ARG A C 1
ATOM 658 O O . ARG A 1 92 ? -19.630 -8.350 20.838 1.00 89.69 92 ARG A O 1
ATOM 665 N N . HIS A 1 93 ? -19.452 -8.380 18.597 1.00 86.62 93 HIS A N 1
ATOM 666 C CA . HIS A 1 93 ? -20.775 -7.801 18.326 1.00 86.62 93 HIS A CA 1
ATOM 667 C C . HIS A 1 93 ? -21.775 -8.795 17.720 1.00 86.62 93 HIS A C 1
ATOM 669 O O . HIS A 1 93 ? -22.950 -8.454 17.655 1.00 86.62 93 HIS A O 1
ATOM 675 N N . GLN A 1 94 ? -21.345 -10.013 17.346 1.00 80.12 94 GLN A N 1
ATOM 676 C CA . GLN A 1 94 ? -22.109 -11.058 16.632 1.00 80.12 94 GLN A CA 1
ATOM 677 C C . GLN A 1 94 ? -22.593 -10.614 15.240 1.00 80.12 94 GLN A C 1
ATOM 679 O O . GLN A 1 94 ? -22.221 -11.225 14.241 1.00 80.12 94 GLN A O 1
ATOM 684 N N . GLU A 1 95 ? -23.328 -9.504 15.161 1.00 81.81 95 GLU A N 1
ATOM 685 C CA . GLU A 1 95 ? -23.714 -8.823 13.929 1.00 81.81 95 GLU A CA 1
ATOM 686 C C . GLU A 1 95 ? -23.000 -7.468 13.817 1.00 81.81 95 GLU A C 1
ATOM 688 O O . GLU A 1 95 ? -23.001 -6.650 14.738 1.00 81.81 95 GLU A O 1
ATOM 693 N N . GLN A 1 96 ? -22.362 -7.220 12.672 1.00 81.81 96 GLN A N 1
ATOM 694 C CA . GLN A 1 96 ? -21.720 -5.942 12.371 1.00 81.81 96 GLN A CA 1
ATOM 695 C C . GLN A 1 96 ? -22.590 -5.147 11.403 1.00 81.81 96 GLN A C 1
ATOM 697 O O . GLN A 1 96 ? -22.945 -5.638 10.335 1.00 81.81 96 GLN A O 1
ATOM 702 N N . HIS A 1 97 ? -22.883 -3.893 11.739 1.00 81.06 97 HIS A N 1
ATOM 703 C CA . HIS A 1 97 ? -23.508 -2.973 10.797 1.00 81.06 97 HIS A CA 1
ATOM 704 C C . HIS A 1 97 ? -22.446 -2.497 9.802 1.00 81.06 97 HIS A C 1
ATOM 706 O O . HIS A 1 97 ? -21.485 -1.830 10.186 1.00 81.06 97 HIS A O 1
ATOM 712 N N . TYR A 1 98 ? -22.610 -2.839 8.526 1.00 81.00 98 TYR A N 1
ATOM 713 C CA . TYR A 1 98 ? -21.718 -2.409 7.451 1.00 81.00 98 TYR A CA 1
ATOM 714 C C . TYR A 1 98 ? -22.459 -1.517 6.456 1.00 81.00 98 TYR A C 1
ATOM 716 O O . TYR A 1 98 ? -23.614 -1.756 6.106 1.00 81.00 98 TYR A O 1
ATOM 724 N N . ASN A 1 99 ? -21.775 -0.482 5.970 1.00 86.81 99 ASN A N 1
ATOM 725 C CA . ASN A 1 99 ? -22.301 0.358 4.904 1.00 86.81 99 ASN A CA 1
ATOM 726 C C . ASN A 1 99 ? -21.931 -0.249 3.542 1.00 86.81 99 ASN A C 1
ATOM 728 O O . ASN A 1 99 ? -20.821 -0.052 3.040 1.00 86.81 99 ASN A O 1
ATOM 732 N N . LEU A 1 100 ? -22.879 -0.975 2.941 1.00 87.81 100 LEU A N 1
ATOM 733 C CA . LEU A 1 100 ? -22.721 -1.566 1.607 1.00 87.81 100 LEU A CA 1
ATOM 734 C C . LEU A 1 100 ? -22.404 -0.530 0.532 1.00 87.81 100 LEU A C 1
ATOM 736 O O . LEU A 1 100 ? -21.670 -0.836 -0.404 1.00 87.81 100 LEU A O 1
ATOM 740 N N . GLN A 1 101 ? -22.926 0.690 0.664 1.00 91.44 101 GLN A N 1
ATOM 741 C CA . GLN A 1 101 ? -22.682 1.747 -0.308 1.00 91.44 101 GLN A CA 1
ATOM 742 C C . GLN A 1 101 ? -21.208 2.157 -0.306 1.00 91.44 101 GLN A C 1
ATOM 744 O O . GLN A 1 101 ? -20.588 2.210 -1.366 1.00 91.44 101 GLN A O 1
ATOM 749 N N . SER A 1 102 ? -20.627 2.377 0.877 1.00 86.00 102 SER A N 1
ATOM 750 C CA . SER A 1 102 ? -19.203 2.702 1.009 1.00 86.00 102 SER A CA 1
ATOM 751 C C . SER A 1 102 ? -18.320 1.540 0.558 1.00 86.00 102 SER A C 1
ATOM 753 O O . SER A 1 102 ? -17.376 1.752 -0.198 1.00 86.00 102 SER A O 1
ATOM 755 N N . ALA A 1 103 ? -18.645 0.309 0.963 1.00 89.06 103 ALA A N 1
ATOM 756 C CA . ALA A 1 103 ? -17.887 -0.874 0.560 1.00 89.06 103 ALA A CA 1
ATOM 757 C C . ALA A 1 103 ? -17.876 -1.055 -0.966 1.00 89.06 103 ALA A C 1
ATOM 759 O O . ALA A 1 103 ? -16.819 -1.276 -1.555 1.00 89.06 103 ALA A O 1
ATOM 760 N N . ASN A 1 104 ? -19.032 -0.901 -1.616 1.00 90.50 104 ASN A N 1
ATOM 761 C CA . ASN A 1 104 ? -19.139 -1.003 -3.067 1.00 90.50 104 ASN A CA 1
ATOM 762 C C . ASN A 1 104 ? -18.354 0.119 -3.766 1.00 90.50 104 ASN A C 1
ATOM 764 O O . ASN A 1 104 ? -17.584 -0.161 -4.679 1.00 90.50 104 ASN A O 1
ATOM 768 N N . ALA A 1 105 ? -18.451 1.363 -3.283 1.00 90.06 105 ALA A N 1
ATOM 769 C CA . ALA A 1 105 ? -17.676 2.480 -3.828 1.00 90.06 105 ALA A CA 1
ATOM 770 C C . ALA A 1 105 ? -16.156 2.218 -3.785 1.00 90.06 105 ALA A C 1
ATOM 772 O O . ALA A 1 105 ? -15.466 2.433 -4.782 1.00 90.06 105 ALA A O 1
ATOM 773 N N . PHE A 1 106 ? -15.637 1.676 -2.677 1.00 87.88 106 PHE A N 1
ATOM 774 C CA . PHE A 1 106 ? -14.220 1.306 -2.580 1.00 87.88 106 PHE A CA 1
ATOM 775 C C . PHE A 1 106 ? -13.840 0.152 -3.516 1.00 87.88 106 PHE A C 1
ATOM 777 O O . PHE A 1 106 ? -12.798 0.213 -4.171 1.00 87.88 106 PHE A O 1
ATOM 784 N N . LEU A 1 107 ? -14.671 -0.890 -3.615 1.00 89.94 107 LEU A N 1
ATOM 785 C CA . LEU A 1 107 ? -14.397 -2.041 -4.483 1.00 89.94 107 LEU A CA 1
ATOM 786 C C . LEU A 1 107 ? -14.415 -1.666 -5.968 1.00 89.94 107 LEU A C 1
ATOM 788 O O . LEU A 1 107 ? -13.539 -2.111 -6.710 1.00 89.94 107 LEU A O 1
ATOM 792 N N . VAL A 1 108 ? -15.358 -0.820 -6.389 1.00 90.94 108 VAL A N 1
ATOM 79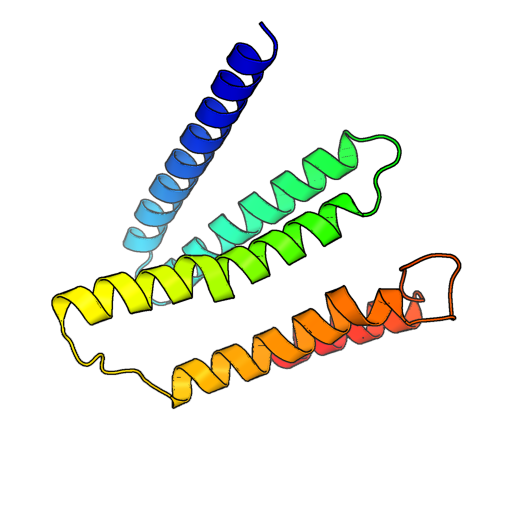3 C CA . VAL A 1 108 ? -15.457 -0.317 -7.770 1.00 90.94 108 VAL A CA 1
ATOM 794 C C . VAL A 1 108 ? -14.223 0.492 -8.167 1.00 90.94 108 VAL A C 1
ATOM 796 O O . VAL A 1 108 ? -13.858 0.486 -9.337 1.00 90.94 108 VAL A O 1
ATOM 799 N N . MET A 1 109 ? -13.540 1.130 -7.215 1.00 89.62 109 MET A N 1
ATOM 800 C CA . MET A 1 109 ? -12.291 1.849 -7.469 1.00 89.62 109 MET A CA 1
ATOM 801 C C . MET A 1 109 ? -11.072 0.911 -7.481 1.00 89.62 109 MET A C 1
ATOM 803 O O . MET A 1 109 ? -10.264 0.943 -8.408 1.00 89.62 109 MET A O 1
ATOM 807 N N . ILE A 1 110 ? -10.936 0.040 -6.474 1.00 90.25 110 ILE A N 1
ATOM 808 C CA . ILE A 1 110 ? -9.750 -0.817 -6.309 1.00 90.25 110 ILE A CA 1
ATOM 809 C C . ILE A 1 110 ? -9.684 -1.908 -7.383 1.00 90.25 110 ILE A C 1
ATOM 811 O O . ILE A 1 110 ? -8.608 -2.152 -7.933 1.00 90.25 110 ILE A O 1
ATOM 815 N N . LEU A 1 111 ? -10.801 -2.566 -7.711 1.00 90.62 111 LEU A N 1
ATOM 816 C CA . LEU A 1 111 ? -10.824 -3.673 -8.675 1.00 90.62 111 LEU A CA 1
ATOM 817 C C . LEU A 1 111 ? -10.235 -3.304 -10.048 1.00 90.62 111 LEU A C 1
ATOM 819 O O . LEU A 1 111 ? -9.285 -3.973 -10.462 1.00 90.62 111 LEU A O 1
ATOM 823 N N . PRO A 1 112 ? -10.716 -2.267 -10.762 1.00 90.06 112 PRO A N 1
ATOM 824 C CA . PRO A 1 112 ? -10.176 -1.925 -12.074 1.00 90.06 112 PRO A CA 1
ATOM 825 C C . PRO A 1 112 ? -8.715 -1.479 -11.995 1.00 90.06 112 PRO A C 1
ATOM 827 O O . PRO A 1 112 ? -7.920 -1.915 -12.825 1.00 90.06 112 PRO A O 1
ATOM 830 N N . LEU A 1 113 ? -8.328 -0.693 -10.983 1.00 89.81 113 LEU A N 1
ATOM 831 C CA . LEU A 1 113 ? -6.938 -0.255 -10.805 1.00 89.81 113 LEU A CA 1
ATOM 832 C C . LEU A 1 113 ? -5.992 -1.444 -10.602 1.00 89.81 113 LEU A C 1
ATOM 834 O O . LEU A 1 113 ? -4.934 -1.522 -11.226 1.00 89.81 113 LEU A O 1
ATOM 838 N N . THR A 1 114 ? -6.394 -2.411 -9.779 1.00 90.25 114 THR A N 1
ATOM 839 C CA . THR A 1 114 ? -5.569 -3.588 -9.479 1.00 90.25 114 THR A CA 1
ATOM 840 C C . THR A 1 114 ? -5.508 -4.547 -10.667 1.00 90.25 114 THR A C 1
ATOM 842 O O . THR A 1 114 ? -4.438 -5.046 -11.017 1.00 90.25 114 THR A O 1
ATOM 845 N N . VAL A 1 115 ? -6.642 -4.801 -11.326 1.00 88.94 115 VAL A N 1
ATOM 846 C CA . VAL A 1 115 ? -6.712 -5.722 -12.469 1.00 88.94 115 VAL A CA 1
ATOM 847 C C . VAL A 1 115 ? -5.963 -5.149 -13.670 1.00 88.94 115 VAL A C 1
ATOM 849 O O . VAL A 1 115 ? -5.117 -5.835 -14.245 1.00 88.94 115 VAL A O 1
ATOM 852 N N . LEU A 1 116 ? -6.220 -3.893 -14.036 1.00 88.00 116 LEU A N 1
ATOM 853 C CA . LEU A 1 116 ? -5.577 -3.268 -15.191 1.00 88.00 116 LEU A CA 1
ATOM 854 C C . LEU A 1 116 ? -4.108 -2.921 -14.913 1.00 88.00 116 LEU A C 1
ATOM 856 O O . LEU A 1 116 ? -3.279 -3.049 -15.811 1.00 88.00 116 LEU A O 1
ATOM 860 N N . GLY A 1 117 ? -3.772 -2.517 -13.685 1.00 85.44 117 GLY A N 1
ATOM 861 C CA . GLY A 1 117 ? -2.414 -2.116 -13.319 1.00 85.44 117 GLY A CA 1
ATOM 862 C C . GLY A 1 117 ? -1.476 -3.259 -12.962 1.00 85.44 117 GLY A C 1
ATOM 863 O O . GLY A 1 117 ? -0.309 -3.221 -13.348 1.00 85.44 11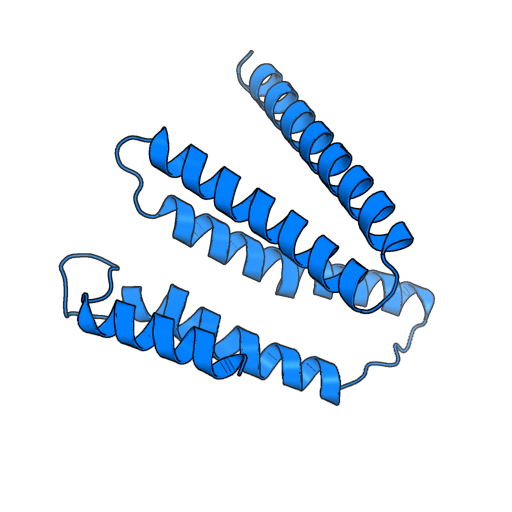7 GLY A O 1
ATOM 864 N N . LEU A 1 118 ? -1.956 -4.287 -12.259 1.00 86.25 118 LEU A N 1
ATOM 865 C CA . LEU A 1 118 ? -1.088 -5.348 -11.737 1.00 86.25 118 LEU A CA 1
ATOM 866 C C . LEU A 1 118 ? -1.262 -6.691 -12.461 1.00 86.25 118 LEU A C 1
ATOM 868 O O . LEU A 1 118 ? -0.290 -7.438 -12.592 1.00 86.25 118 LEU A O 1
ATOM 872 N N . VAL A 1 119 ? -2.467 -7.014 -12.951 1.00 86.44 119 VAL A N 1
ATOM 873 C CA . VAL A 1 119 ? -2.765 -8.328 -13.560 1.00 86.44 119 VAL A CA 1
ATOM 874 C C . VAL A 1 119 ? -2.605 -8.314 -15.082 1.00 86.44 119 VAL A C 1
ATOM 876 O O . VAL A 1 119 ? -1.919 -9.184 -15.623 1.00 86.44 119 VAL A O 1
ATOM 879 N N . LEU A 1 120 ? -3.187 -7.326 -15.771 1.00 85.38 120 LEU A N 1
ATOM 880 C CA . LEU A 1 120 ? -3.171 -7.205 -17.235 1.00 85.38 120 LEU A CA 1
ATOM 881 C C . LEU A 1 120 ? -1.763 -7.252 -17.866 1.00 85.38 120 LEU A C 1
ATOM 883 O O . LEU A 1 120 ? -1.621 -7.935 -18.882 1.00 85.38 120 LEU A O 1
ATOM 887 N N . PRO A 1 121 ? -0.708 -6.623 -17.300 1.00 82.62 121 PRO A N 1
ATOM 888 C CA . PRO A 1 121 ? 0.632 -6.677 -17.890 1.00 82.62 121 PRO A CA 1
ATOM 889 C C . PRO A 1 121 ? 1.175 -8.103 -18.066 1.00 82.62 121 PRO A C 1
ATOM 891 O O . PRO A 1 121 ? 1.989 -8.333 -18.951 1.00 82.62 121 PRO A O 1
ATOM 894 N N . ASN A 1 122 ? 0.702 -9.080 -17.280 1.00 78.31 122 ASN A N 1
ATOM 895 C CA . ASN A 1 122 ? 1.122 -10.482 -17.410 1.00 78.31 122 ASN A CA 1
ATOM 896 C C . ASN A 1 122 ? 0.523 -11.191 -18.636 1.00 78.31 122 ASN A C 1
ATOM 898 O O . ASN A 1 122 ? 1.036 -12.227 -19.052 1.00 78.31 122 ASN A O 1
ATOM 902 N N . TYR A 1 123 ? -0.561 -10.657 -19.199 1.00 77.06 123 TYR A N 1
ATOM 903 C CA . TYR A 1 123 ? -1.289 -11.258 -20.320 1.00 77.06 123 TYR A CA 1
ATOM 904 C C . TYR A 1 123 ? -1.115 -10.479 -21.629 1.00 77.06 123 TYR A C 1
ATOM 906 O O . TYR A 1 123 ? -1.594 -10.908 -22.681 1.00 77.06 123 TYR A O 1
ATOM 914 N N . THR A 1 124 ? -0.405 -9.354 -21.588 1.00 73.94 124 THR A N 1
ATOM 915 C CA . THR A 1 124 ? -0.117 -8.536 -22.764 1.00 73.94 124 THR A CA 1
ATOM 916 C C . THR A 1 124 ? 1.030 -9.146 -23.572 1.00 73.94 124 THR A C 1
ATOM 918 O O . THR A 1 124 ? 2.093 -9.448 -23.045 1.00 73.94 124 THR A O 1
ATOM 921 N N . ARG A 1 125 ? 0.825 -9.318 -24.884 1.00 64.94 125 ARG A N 1
ATOM 922 C CA . ARG A 1 125 ? 1.836 -9.829 -25.838 1.00 64.94 125 ARG A CA 1
ATOM 923 C C . ARG A 1 125 ? 2.652 -8.716 -26.516 1.00 64.94 125 ARG A C 1
ATOM 925 O O . ARG A 1 125 ? 3.468 -9.004 -27.384 1.00 64.94 125 ARG A O 1
ATOM 932 N N . SER A 1 126 ? 2.388 -7.455 -26.175 1.00 63.06 126 SER A N 1
ATOM 933 C CA . SER A 1 126 ? 2.884 -6.274 -26.895 1.00 63.06 126 SER A CA 1
ATOM 934 C C . SER A 1 126 ? 4.356 -5.932 -26.629 1.00 63.06 126 SER A C 1
ATOM 936 O O . SER A 1 126 ? 4.941 -5.187 -27.411 1.00 63.06 126 SER A O 1
ATOM 938 N N . THR A 1 127 ? 4.964 -6.447 -25.557 1.00 63.12 127 THR A N 1
ATOM 939 C CA . THR A 1 127 ? 6.376 -6.226 -25.195 1.00 63.12 127 THR A CA 1
ATOM 940 C C . THR A 1 127 ? 7.019 -7.520 -24.671 1.00 63.12 127 THR A C 1
ATOM 942 O O . THR A 1 127 ? 6.311 -8.412 -24.200 1.00 63.12 127 THR A O 1
ATOM 945 N N . PRO A 1 128 ? 8.359 -7.670 -24.744 1.00 57.91 128 PRO A N 1
ATOM 946 C CA . PRO A 1 128 ? 9.052 -8.779 -24.095 1.00 57.91 128 PRO A CA 1
ATOM 947 C C . PRO A 1 128 ? 9.001 -8.605 -22.568 1.00 57.91 128 PRO A C 1
ATOM 949 O O . PRO A 1 128 ? 9.610 -7.686 -22.020 1.00 57.91 128 PRO A O 1
ATOM 952 N N . GLY A 1 129 ? 8.283 -9.496 -21.883 1.00 63.66 129 GLY A N 1
ATOM 953 C CA . GLY A 1 129 ? 8.136 -9.498 -20.422 1.00 63.66 129 GLY A CA 1
ATOM 954 C C . GLY A 1 129 ? 6.814 -8.889 -19.923 1.00 63.66 129 GLY A C 1
ATOM 955 O O . GLY A 1 129 ? 6.010 -8.427 -20.725 1.00 63.66 129 GLY A O 1
ATOM 956 N N . PRO A 1 130 ? 6.561 -8.898 -18.599 1.00 65.56 130 PRO A N 1
ATOM 957 C CA . PRO A 1 130 ? 5.303 -8.447 -17.995 1.00 65.56 130 PRO A CA 1
ATOM 958 C C . PRO A 1 130 ? 5.250 -6.915 -17.875 1.00 65.56 130 PRO A C 1
ATOM 960 O O . PRO A 1 130 ? 5.110 -6.361 -16.783 1.00 65.56 130 PRO A O 1
ATOM 963 N N . THR A 1 131 ? 5.437 -6.221 -18.994 1.00 72.19 131 THR A N 1
ATOM 964 C CA . THR A 1 131 ? 5.430 -4.758 -19.081 1.00 72.19 131 THR A CA 1
ATOM 965 C C . THR A 1 131 ? 4.299 -4.294 -19.988 1.00 72.19 131 THR A C 1
ATOM 967 O O . THR A 1 131 ? 3.784 -5.043 -20.814 1.00 72.19 131 THR A O 1
ATOM 970 N N . LEU A 1 132 ? 3.873 -3.047 -19.812 1.00 73.12 132 LEU A N 1
ATOM 971 C CA . LEU A 1 132 ? 2.926 -2.410 -20.718 1.00 73.12 132 LEU A CA 1
ATOM 972 C C . LEU A 1 132 ? 3.692 -1.658 -21.807 1.00 73.12 132 LEU A C 1
ATOM 974 O O . LEU A 1 132 ? 4.762 -1.102 -21.555 1.00 73.12 132 LEU A O 1
ATOM 978 N N . SER A 1 133 ? 3.120 -1.593 -23.010 1.00 81.88 133 SER A N 1
ATOM 979 C CA . SER A 1 133 ? 3.598 -0.656 -24.034 1.00 81.88 133 SER A CA 1
ATOM 980 C C . SER A 1 133 ? 3.495 0.781 -23.509 1.00 81.88 133 SER A C 1
ATOM 982 O O . SER A 1 133 ? 2.571 1.093 -22.757 1.00 81.88 133 SER A O 1
ATOM 984 N N . THR A 1 134 ? 4.382 1.685 -23.937 1.00 82.12 134 THR A N 1
ATOM 985 C CA . THR A 1 134 ? 4.347 3.108 -23.547 1.00 82.12 134 THR A CA 1
ATOM 986 C C . THR A 1 134 ? 2.957 3.724 -23.721 1.00 82.12 134 THR A C 1
ATOM 988 O O . THR A 1 134 ? 2.494 4.447 -22.842 1.00 82.12 134 THR A O 1
ATOM 991 N N . PHE A 1 135 ? 2.250 3.381 -24.803 1.00 82.81 135 PHE A N 1
ATOM 992 C CA . PHE A 1 135 ? 0.883 3.849 -25.040 1.00 82.81 135 PHE A CA 1
ATOM 993 C C . PHE A 1 135 ? -0.110 3.329 -23.987 1.00 82.81 135 PHE A C 1
ATOM 995 O O . PHE A 1 135 ? -0.907 4.097 -23.457 1.00 82.81 135 PHE A O 1
ATOM 1002 N N . GLN A 1 136 ? -0.033 2.040 -23.638 1.00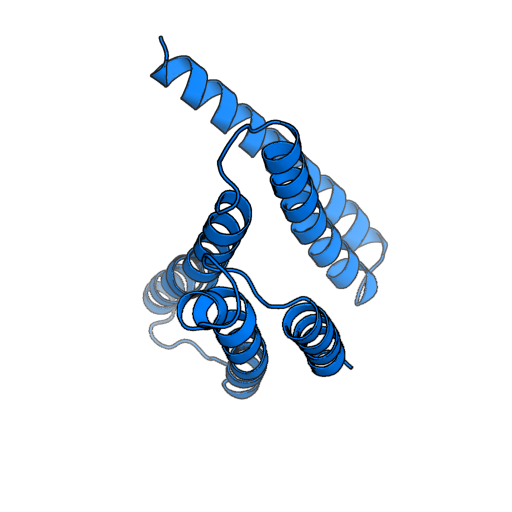 83.50 136 GLN A N 1
ATOM 1003 C CA . GLN A 1 136 ? -0.883 1.428 -22.611 1.00 83.50 136 GLN A CA 1
ATOM 1004 C C . GLN A 1 136 ? -0.584 1.984 -21.217 1.00 83.50 136 GLN A C 1
ATOM 1006 O O . GLN A 1 136 ? -1.512 2.199 -20.447 1.00 83.50 136 GLN A O 1
ATOM 1011 N N . MET A 1 137 ? 0.689 2.241 -20.904 1.00 84.69 137 MET A N 1
ATOM 1012 C CA . MET A 1 137 ? 1.099 2.834 -19.632 1.00 84.69 137 MET A CA 1
ATOM 1013 C C . MET A 1 137 ? 0.517 4.240 -19.471 1.00 84.69 137 MET A C 1
ATOM 1015 O O . MET A 1 137 ? -0.133 4.512 -18.469 1.00 84.69 137 MET A O 1
ATOM 1019 N N . VAL A 1 138 ? 0.680 5.107 -20.476 1.00 87.38 138 VAL A N 1
ATOM 1020 C CA . VAL A 1 138 ? 0.136 6.475 -20.441 1.00 87.38 138 VAL A CA 1
ATOM 1021 C C . VAL A 1 138 ? -1.389 6.455 -20.374 1.00 87.38 138 VAL A C 1
ATOM 1023 O O . VAL A 1 138 ? -1.972 7.156 -19.549 1.00 87.38 138 VAL A O 1
ATOM 1026 N N . PHE A 1 139 ? -2.039 5.627 -21.196 1.00 87.56 139 PHE A N 1
ATOM 1027 C CA . PHE A 1 139 ? -3.492 5.471 -21.169 1.00 87.56 139 PHE A CA 1
ATOM 1028 C C . PHE A 1 139 ? -3.985 5.025 -19.788 1.00 87.56 139 PHE A C 1
ATOM 1030 O O . PHE A 1 139 ? -4.893 5.638 -19.231 1.00 87.56 139 PHE A O 1
ATOM 1037 N N . LEU A 1 140 ? -3.358 4.001 -19.207 1.00 87.56 140 LEU A N 1
ATOM 1038 C CA . LEU A 1 140 ? -3.718 3.497 -17.889 1.00 87.56 140 LEU A CA 1
ATOM 1039 C C . LEU A 1 140 ? -3.492 4.549 -16.799 1.00 87.56 140 LEU A C 1
ATOM 1041 O O . LEU A 1 140 ? -4.349 4.705 -15.933 1.00 87.56 140 LEU A O 1
ATOM 1045 N N . SER A 1 141 ? -2.380 5.286 -16.841 1.00 86.75 141 SER A N 1
ATOM 1046 C CA . SER A 1 141 ? -2.110 6.377 -15.900 1.00 86.75 141 SER A CA 1
ATOM 1047 C C . SER A 1 141 ? -3.178 7.469 -15.977 1.00 86.75 141 SER A C 1
ATOM 1049 O O . SER A 1 141 ? -3.683 7.894 -14.941 1.00 86.75 141 SER A O 1
ATOM 1051 N N . LEU A 1 142 ? -3.578 7.876 -17.185 1.00 90.00 142 LEU A N 1
ATOM 1052 C CA . LEU A 1 142 ? -4.638 8.868 -17.382 1.00 90.00 142 LEU A CA 1
ATOM 1053 C C . LEU A 1 142 ? -5.995 8.366 -16.886 1.00 90.00 142 LEU A C 1
ATOM 1055 O O . LEU A 1 142 ? -6.682 9.088 -16.170 1.00 90.00 142 LEU A O 1
ATOM 1059 N N . MET A 1 143 ? -6.370 7.127 -17.214 1.00 87.88 143 MET A N 1
ATOM 1060 C CA . MET A 1 143 ? -7.623 6.534 -16.732 1.00 87.88 143 MET A CA 1
ATOM 1061 C C . MET A 1 143 ? -7.626 6.368 -15.209 1.00 87.88 143 MET A C 1
ATOM 1063 O O . MET A 1 143 ? -8.643 6.617 -14.575 1.00 87.88 143 MET A O 1
ATOM 1067 N N . SER A 1 144 ? -6.487 6.010 -14.610 1.00 86.69 144 SER A N 1
ATOM 1068 C CA . SER A 1 144 ? -6.358 5.868 -13.154 1.00 86.69 144 SER A CA 1
ATOM 1069 C C . SER A 1 144 ? -6.577 7.195 -12.434 1.00 86.69 144 SER A C 1
ATOM 1071 O O . SER A 1 144 ? -7.267 7.229 -11.420 1.00 86.69 144 SER A O 1
ATOM 1073 N N . VAL A 1 145 ? -6.041 8.294 -12.975 1.00 86.12 145 VAL A N 1
ATOM 1074 C CA . VAL A 1 145 ? -6.325 9.645 -12.468 1.00 86.12 145 VAL A CA 1
ATOM 1075 C C . VAL A 1 145 ? -7.789 10.019 -12.718 1.00 86.12 145 VAL A C 1
ATOM 1077 O O . VAL A 1 145 ? -8.435 10.564 -11.829 1.00 86.12 145 VAL A O 1
ATOM 1080 N N . GLY A 1 146 ? -8.333 9.682 -13.890 1.00 85.31 146 GLY A N 1
ATOM 1081 C CA . GLY A 1 146 ? -9.722 9.968 -14.257 1.00 85.31 146 GLY A CA 1
ATOM 1082 C C . GLY A 1 146 ? -10.768 9.272 -13.383 1.00 85.31 146 GLY A C 1
ATOM 1083 O O . GLY A 1 146 ? -11.848 9.813 -13.214 1.00 85.31 146 GLY A O 1
ATOM 1084 N N . ILE A 1 147 ? -10.457 8.116 -12.787 1.00 84.06 147 ILE A N 1
ATOM 1085 C CA . ILE A 1 147 ? -11.353 7.430 -11.835 1.00 84.06 147 ILE A CA 1
ATOM 1086 C C . ILE A 1 147 ? -11.547 8.242 -10.539 1.00 84.06 147 ILE A C 1
ATOM 1088 O O . ILE A 1 147 ? -12.565 8.083 -9.869 1.00 84.06 147 ILE A O 1
ATOM 1092 N N . TYR A 1 148 ? -10.584 9.098 -10.181 1.00 75.00 148 TYR A N 1
ATOM 1093 C CA . TYR A 1 148 ? -10.637 9.944 -8.983 1.00 75.00 148 TYR A CA 1
ATOM 1094 C C . TYR A 1 148 ? -11.214 11.349 -9.230 1.00 75.00 148 TYR A C 1
ATOM 1096 O O . TYR A 1 148 ? -11.421 12.075 -8.256 1.00 75.00 148 TYR A O 1
ATOM 1104 N N . ALA A 1 149 ? -11.422 11.740 -10.492 1.00 67.50 149 ALA A N 1
ATOM 1105 C CA . ALA A 1 149 ? -11.944 13.050 -10.895 1.00 67.50 149 ALA A CA 1
ATOM 1106 C C . ALA A 1 149 ? -13.471 13.026 -11.041 1.00 67.50 149 ALA A C 1
ATOM 1108 O O . ALA A 1 149 ? -14.103 14.017 -10.610 1.00 67.50 149 ALA A O 1
#

Foldseek 3Di:
DVVVVVVVVVVVVVVVLVVQLVVLQVVLVVVDPPVSVVSSVCSNVVVVVVVQVVCVVVDDDDPCSNLVSVVVVCCCVVPNVVVVCCVVVCVPPVDDDDDPVVVVLVCVLCVCLCCLPRPVLCVDPPDPDSDDDPVSVVVSVVVNVVSVD